Protein AF-A0A9D5BYJ7-F1 (afdb_monomer_lite)

Secondary structure (DSSP, 8-state):
-------HHHHHHHHHHHHHHHHHHHHT--TTHHHHHHHHHHHTTHHHHHHHHHTSTTTTT-HHHHHHHHHHHHHHHHHHHHHHHHHS-HHHHTTS-HHHHHHHHHHHHHHHHHHHHHHHHHHHTTSS---PPP----------------------

Foldseek 3Di:
DDPPLQFLVNLLVLLVVLLVLLLVLLVPQPPPVVLSVLVNVLSVCVVVLSVLLVPAPCNGPDPVNSVLSVLSSVLSVVSNVLSVLSPPPCVVNVVQDPVNNVVSSVVSSVSSVVSSVVSVCCSVVSHPDDDDDPPDPDPPDDDDDDDDDDDDDDDD

Organism: NCBI:txid325984

Structure (mmCIF, N/CA/C/O backbone):
data_AF-A0A9D5BYJ7-F1
#
_entry.id   AF-A0A9D5BYJ7-F1
#
loop_
_atom_site.group_PDB
_atom_site.id
_atom_site.type_symbol
_atom_site.label_atom_id
_atom_site.label_alt_id
_atom_site.label_comp_id
_atom_site.label_asym_id
_atom_site.label_entity_id
_atom_site.label_seq_id
_atom_site.pdbx_PDB_ins_code
_atom_site.Cartn_x
_atom_site.Cartn_y
_atom_site.Cartn_z
_atom_site.occupancy
_atom_site.B_iso_or_equiv
_atom_site.auth_seq_id
_atom_site.auth_comp_id
_atom_site.auth_asym_id
_atom_site.auth_atom_id
_atom_site.pdbx_PDB_model_num
ATOM 1 N N . MET A 1 1 ? -22.125 21.378 -3.274 1.00 33.47 1 MET A N 1
ATOM 2 C CA . MET A 1 1 ? -22.426 19.935 -3.380 1.00 33.47 1 MET A CA 1
ATOM 3 C C . MET A 1 1 ? -21.756 19.286 -2.188 1.00 33.47 1 MET A C 1
ATOM 5 O O . MET A 1 1 ? -20.545 19.408 -2.085 1.00 33.47 1 MET A O 1
ATOM 9 N N . ALA A 1 2 ? -22.527 18.776 -1.227 1.00 38.91 2 ALA A N 1
ATOM 10 C CA . ALA A 1 2 ? -21.964 18.133 -0.044 1.00 38.91 2 ALA A CA 1
ATOM 11 C C . ALA A 1 2 ? -21.229 16.866 -0.495 1.00 38.91 2 ALA A C 1
ATOM 13 O O . ALA A 1 2 ? -21.842 15.998 -1.113 1.00 38.91 2 ALA A O 1
ATOM 14 N N . ASP A 1 3 ? -19.922 16.817 -0.258 1.00 39.50 3 ASP A N 1
ATOM 15 C CA . ASP A 1 3 ? -19.117 15.613 -0.423 1.00 39.50 3 ASP A CA 1
ATOM 16 C C . ASP A 1 3 ? -19.676 14.574 0.555 1.00 39.50 3 ASP A C 1
ATOM 18 O O . ASP A 1 3 ? -19.561 14.727 1.773 1.00 39.50 3 ASP A O 1
ATOM 22 N N . ALA A 1 4 ? -20.422 13.596 0.041 1.00 52.88 4 ALA A N 1
ATOM 23 C CA . ALA A 1 4 ? -20.900 12.495 0.857 1.00 52.88 4 ALA A CA 1
ATOM 24 C C . ALA A 1 4 ? -19.656 11.724 1.300 1.00 52.88 4 ALA A C 1
ATOM 26 O O . ALA A 1 4 ? -19.013 11.072 0.480 1.00 52.88 4 ALA A O 1
ATOM 27 N N . ALA A 1 5 ? -19.282 11.869 2.573 1.00 68.56 5 ALA A N 1
ATOM 28 C CA . ALA A 1 5 ? -18.112 11.211 3.132 1.00 68.56 5 ALA A CA 1
ATOM 29 C C . ALA A 1 5 ? -18.184 9.708 2.816 1.00 68.56 5 ALA A C 1
ATOM 31 O O . ALA A 1 5 ? -19.093 9.019 3.280 1.00 68.56 5 ALA A O 1
ATOM 32 N N . VAL A 1 6 ? -17.255 9.222 1.986 1.00 81.62 6 VAL A N 1
ATOM 33 C CA . VAL A 1 6 ? -17.226 7.823 1.535 1.00 81.62 6 VAL A CA 1
ATOM 34 C C . VAL A 1 6 ? -17.085 6.922 2.754 1.00 81.62 6 VAL A C 1
ATOM 36 O O . VAL A 1 6 ? -16.133 7.067 3.522 1.00 81.62 6 VAL A O 1
ATOM 39 N N . SER A 1 7 ? -18.020 5.996 2.942 1.00 89.56 7 SER A N 1
ATOM 40 C CA . SER A 1 7 ? -18.063 5.130 4.120 1.00 89.56 7 SER A CA 1
ATOM 41 C C . SER A 1 7 ? -16.906 4.122 4.149 1.00 89.56 7 SER A C 1
ATOM 43 O O . SER A 1 7 ? -16.354 3.740 3.114 1.00 89.56 7 SER A O 1
ATOM 45 N N . ALA A 1 8 ? -16.559 3.620 5.340 1.00 91.00 8 ALA A N 1
ATOM 46 C CA . ALA A 1 8 ? -15.530 2.585 5.499 1.00 91.00 8 ALA A CA 1
ATOM 47 C C . ALA A 1 8 ? -15.823 1.313 4.674 1.00 91.00 8 ALA A C 1
ATOM 49 O O . ALA A 1 8 ? -14.905 0.695 4.139 1.00 91.00 8 ALA A O 1
ATOM 50 N N . VAL A 1 9 ? -17.102 0.948 4.516 1.00 92.62 9 VAL A N 1
ATOM 51 C CA . VAL A 1 9 ? -17.537 -0.206 3.708 1.00 92.62 9 VAL A CA 1
ATOM 52 C C . VAL A 1 9 ? -17.235 0.016 2.224 1.00 92.62 9 VAL A C 1
ATOM 54 O O . VAL A 1 9 ? -16.697 -0.871 1.561 1.00 92.62 9 VAL A O 1
ATOM 57 N N . GLU A 1 10 ? -17.534 1.206 1.702 1.00 94.38 10 GLU A N 1
ATOM 58 C CA . GLU A 1 10 ? -17.245 1.562 0.309 1.00 94.38 10 GLU A CA 1
ATOM 59 C C . GLU A 1 10 ? -15.737 1.619 0.046 1.00 94.38 10 GLU A C 1
ATOM 61 O O . GLU A 1 10 ? -15.268 1.113 -0.975 1.00 94.38 10 GLU A O 1
ATOM 66 N N . LEU A 1 11 ? -14.960 2.175 0.985 1.00 95.19 11 LEU A N 1
ATOM 67 C CA . LEU A 1 11 ? -13.498 2.195 0.898 1.00 95.19 11 LEU A CA 1
ATOM 68 C C . LEU A 1 11 ? -12.906 0.783 0.916 1.00 95.19 11 LEU A C 1
ATOM 70 O O . LEU A 1 11 ? -12.034 0.486 0.102 1.00 95.19 11 LEU A O 1
ATOM 74 N N . LEU A 1 12 ? -13.395 -0.102 1.788 1.00 95.62 12 LEU A N 1
ATOM 75 C CA . LEU A 1 12 ? -12.965 -1.499 1.832 1.00 95.62 12 LEU A CA 1
ATOM 76 C C . LEU A 1 12 ? -13.265 -2.216 0.512 1.00 95.62 12 LEU A C 1
ATOM 78 O O . LEU A 1 12 ? -12.372 -2.846 -0.052 1.00 95.62 12 LEU A O 1
ATOM 82 N N . SER A 1 13 ? -14.490 -2.082 -0.006 1.00 96.44 13 SER A N 1
ATOM 83 C CA . SER A 1 13 ? -14.876 -2.687 -1.285 1.00 96.44 13 SER A CA 1
ATOM 84 C C . SER A 1 13 ? -13.981 -2.192 -2.423 1.00 96.44 13 SER A C 1
ATOM 86 O O . SER A 1 13 ? -13.463 -2.982 -3.215 1.00 96.44 13 SER A O 1
ATOM 88 N N . LYS A 1 14 ? -13.710 -0.883 -2.461 1.00 97.12 14 LYS A N 1
ATOM 89 C CA . LYS A 1 14 ? -12.808 -0.283 -3.444 1.00 97.12 14 LYS A CA 1
ATOM 90 C C . LYS A 1 14 ? -11.377 -0.803 -3.304 1.00 97.12 14 LYS A C 1
ATOM 92 O O . LYS A 1 14 ? -10.764 -1.146 -4.312 1.00 97.12 14 LYS A O 1
ATOM 97 N N . ALA A 1 15 ? -10.843 -0.895 -2.088 1.00 96.81 15 ALA A N 1
ATOM 98 C CA . ALA A 1 15 ? -9.515 -1.452 -1.848 1.00 96.81 15 ALA A CA 1
ATOM 99 C C . ALA A 1 15 ? -9.426 -2.906 -2.339 1.00 96.81 15 ALA A C 1
ATOM 101 O O . ALA A 1 15 ? -8.515 -3.236 -3.095 1.00 96.81 15 ALA A O 1
ATOM 102 N N . GLN A 1 16 ? -10.412 -3.745 -2.006 1.00 96.94 16 GLN A N 1
ATOM 103 C CA . GLN A 1 16 ? -10.480 -5.144 -2.445 1.00 96.94 16 GLN A CA 1
ATOM 104 C C . GLN A 1 16 ? -10.512 -5.284 -3.974 1.00 96.94 16 GLN A C 1
ATOM 106 O O . GLN A 1 16 ? -9.845 -6.163 -4.516 1.00 96.94 16 GLN A O 1
ATOM 111 N N . GLN A 1 17 ? -11.224 -4.402 -4.682 1.00 97.56 17 GLN A N 1
ATOM 112 C CA . GLN A 1 17 ? -11.239 -4.378 -6.151 1.00 97.56 17 GLN A CA 1
ATOM 113 C C . GLN A 1 17 ? -9.905 -3.915 -6.754 1.00 97.56 17 GLN A C 1
ATOM 115 O O . GLN A 1 17 ? -9.516 -4.372 -7.828 1.00 97.56 17 GLN A O 1
ATOM 120 N N . LEU A 1 18 ? -9.190 -3.012 -6.077 1.00 97.94 18 LEU A N 1
ATOM 121 C CA . LEU A 1 18 ? -7.909 -2.492 -6.553 1.00 97.94 18 LEU A CA 1
ATOM 122 C C . LEU A 1 18 ? -6.757 -3.479 -6.372 1.00 97.94 18 LEU A C 1
ATOM 124 O O . LEU A 1 18 ? -5.848 -3.459 -7.195 1.00 97.94 18 LEU A O 1
ATOM 128 N N . VAL A 1 19 ? -6.772 -4.335 -5.344 1.00 97.50 19 VAL A N 1
ATOM 129 C CA . VAL A 1 19 ? -5.685 -5.299 -5.090 1.00 97.50 19 VAL A CA 1
ATOM 130 C C . VAL A 1 19 ? -5.346 -6.175 -6.307 1.00 97.50 19 VAL A C 1
ATOM 132 O O . VAL A 1 19 ? -4.184 -6.154 -6.715 1.00 97.50 19 VAL A O 1
ATOM 135 N N . PRO A 1 20 ? -6.285 -6.917 -6.933 1.00 96.69 20 PRO A N 1
ATOM 136 C CA . PRO A 1 20 ? -5.947 -7.770 -8.074 1.00 96.69 20 PRO A CA 1
ATOM 137 C C . PRO A 1 20 ? -5.427 -6.960 -9.267 1.00 96.69 20 PRO A C 1
ATOM 139 O O . PRO A 1 20 ? -4.504 -7.395 -9.953 1.00 96.69 20 PRO A O 1
ATOM 142 N N . VAL A 1 21 ? -5.957 -5.750 -9.479 1.00 97.06 21 VAL A N 1
ATOM 143 C CA . VAL A 1 21 ? -5.481 -4.846 -10.534 1.00 97.06 21 VAL A CA 1
ATOM 144 C C . VAL A 1 21 ? -4.070 -4.349 -10.223 1.00 97.06 21 VAL A C 1
ATOM 146 O O . VAL A 1 21 ? -3.220 -4.329 -11.105 1.00 97.06 21 VAL A O 1
ATOM 149 N N . ALA A 1 22 ? -3.785 -3.956 -8.983 1.00 95.50 22 ALA A N 1
ATOM 150 C CA . ALA A 1 22 ? -2.456 -3.520 -8.571 1.00 95.50 22 ALA A CA 1
ATOM 151 C C . ALA A 1 22 ? -1.431 -4.648 -8.741 1.00 95.50 22 ALA A C 1
ATOM 153 O O . ALA A 1 22 ? -0.383 -4.403 -9.332 1.00 95.50 22 ALA A O 1
ATOM 154 N N . LEU A 1 23 ? -1.767 -5.876 -8.330 1.00 95.75 23 LEU A N 1
ATOM 155 C CA . LEU A 1 23 ? -0.922 -7.057 -8.527 1.00 95.75 23 LEU A CA 1
ATOM 156 C C . LEU A 1 23 ? -0.624 -7.296 -10.005 1.00 95.75 23 LEU A C 1
ATOM 158 O O . LEU A 1 23 ? 0.538 -7.352 -10.396 1.00 95.75 23 LEU A O 1
ATOM 162 N N . GLU A 1 24 ? -1.650 -7.382 -10.854 1.00 94.88 24 GLU A N 1
ATOM 163 C CA . GLU A 1 24 ? -1.461 -7.575 -12.297 1.00 94.88 24 GLU A CA 1
ATOM 164 C C . GLU A 1 24 ? -0.478 -6.538 -12.868 1.00 94.88 24 GLU A C 1
ATOM 166 O O . GLU A 1 24 ? 0.429 -6.865 -13.634 1.00 94.88 24 GLU A O 1
ATOM 171 N N . ARG A 1 25 ? -0.624 -5.272 -12.463 1.00 92.00 25 ARG A N 1
ATOM 172 C CA . ARG A 1 25 ? 0.204 -4.166 -12.953 1.00 92.00 25 ARG A CA 1
ATOM 173 C C . ARG A 1 25 ? 1.641 -4.229 -12.443 1.00 92.00 25 ARG A C 1
ATOM 175 O O . ARG A 1 25 ? 2.542 -3.878 -13.206 1.00 92.00 25 ARG A O 1
ATOM 182 N N . THR A 1 26 ? 1.872 -4.674 -11.212 1.00 91.06 26 THR A N 1
ATOM 183 C CA . THR A 1 26 ? 3.228 -4.815 -10.666 1.00 91.06 26 THR A CA 1
ATOM 184 C C . THR A 1 26 ? 3.968 -5.986 -11.318 1.00 91.06 26 THR A C 1
ATOM 186 O O . THR A 1 26 ? 5.146 -5.841 -11.635 1.00 91.06 26 THR A O 1
ATOM 189 N N . TRP A 1 27 ? 3.276 -7.089 -11.631 1.00 87.25 27 TRP A N 1
ATOM 190 C CA . TRP A 1 27 ? 3.852 -8.270 -12.295 1.00 87.25 27 TRP A CA 1
ATOM 191 C C . TRP A 1 27 ? 4.340 -8.007 -13.725 1.00 87.25 27 TRP A C 1
ATOM 193 O O . TRP A 1 27 ? 5.389 -8.504 -14.126 1.00 87.25 27 TRP A O 1
ATOM 203 N N . VAL A 1 28 ? 3.600 -7.217 -14.507 1.00 82.69 28 VAL A N 1
ATOM 204 C CA . VAL A 1 28 ? 3.914 -6.974 -15.932 1.00 82.69 28 VAL A CA 1
ATOM 205 C C . VAL A 1 28 ? 4.916 -5.836 -16.167 1.00 82.69 28 VAL A C 1
ATOM 207 O O . VAL A 1 28 ? 5.160 -5.450 -17.313 1.00 82.69 28 VAL A O 1
ATOM 210 N N . THR A 1 29 ? 5.474 -5.244 -15.107 1.00 83.31 29 THR A N 1
ATOM 211 C CA . THR A 1 29 ? 6.388 -4.101 -15.226 1.00 83.31 29 THR A CA 1
ATOM 212 C C . THR A 1 29 ? 7.842 -4.572 -15.313 1.00 83.31 29 THR A C 1
ATOM 214 O O . THR A 1 29 ? 8.420 -5.039 -14.339 1.00 83.31 29 THR A O 1
ATOM 217 N N . ALA A 1 30 ? 8.449 -4.438 -16.498 1.00 75.38 30 ALA A N 1
ATOM 218 C CA . ALA A 1 30 ? 9.798 -4.949 -16.774 1.00 75.38 30 ALA A CA 1
ATOM 219 C C . ALA A 1 30 ? 10.947 -4.027 -16.301 1.00 75.38 30 ALA A C 1
ATOM 221 O O . ALA A 1 30 ? 12.051 -4.497 -16.027 1.00 75.38 30 ALA A O 1
ATOM 222 N N . GLY A 1 31 ? 10.725 -2.711 -16.209 1.00 79.19 31 GLY A N 1
ATOM 223 C CA . GLY A 1 31 ? 11.728 -1.762 -15.705 1.00 79.19 31 GLY A CA 1
ATOM 224 C C . GLY A 1 31 ? 11.777 -1.754 -14.177 1.00 79.19 31 GLY A C 1
ATOM 225 O O . GLY A 1 31 ? 10.732 -1.852 -13.557 1.00 79.19 31 GLY A O 1
ATOM 226 N N . PHE A 1 32 ? 12.956 -1.581 -13.565 1.00 85.44 32 PHE A N 1
ATOM 227 C CA . PHE A 1 32 ? 13.137 -1.532 -12.095 1.00 85.44 32 PHE A CA 1
ATOM 228 C C . PHE A 1 32 ? 12.690 -2.809 -11.350 1.00 85.44 32 PHE A C 1
ATOM 230 O O . PHE A 1 32 ? 12.121 -2.739 -10.261 1.00 85.44 32 PHE A O 1
ATOM 237 N N . ALA A 1 33 ? 12.966 -3.985 -11.926 1.00 86.88 33 ALA A N 1
ATOM 238 C CA . ALA A 1 33 ? 12.474 -5.283 -11.451 1.00 86.88 33 ALA A CA 1
ATOM 239 C C . ALA A 1 33 ? 12.690 -5.560 -9.947 1.00 86.88 33 ALA A C 1
ATOM 241 O O . ALA A 1 33 ? 11.826 -6.156 -9.310 1.00 86.88 33 ALA A O 1
ATOM 242 N N . GLY A 1 34 ? 13.808 -5.111 -9.361 1.00 89.50 34 GLY A N 1
ATOM 243 C CA . GLY A 1 34 ? 14.076 -5.269 -7.925 1.00 89.50 34 GLY A CA 1
ATOM 244 C C . GLY A 1 34 ? 13.031 -4.576 -7.043 1.00 89.50 34 GLY A C 1
ATOM 245 O O . GLY A 1 34 ? 12.419 -5.222 -6.193 1.00 89.50 34 GLY A O 1
ATOM 246 N N . SER A 1 35 ? 12.771 -3.289 -7.291 1.00 91.75 35 SER A N 1
ATOM 247 C CA . SER A 1 35 ? 11.765 -2.514 -6.555 1.00 91.75 35 SER A CA 1
ATOM 248 C C . SER A 1 35 ? 10.357 -3.067 -6.788 1.00 91.75 35 SER A C 1
ATOM 250 O O . SER A 1 35 ? 9.598 -3.225 -5.837 1.00 91.75 35 SER A O 1
ATOM 252 N N . TRP A 1 36 ? 10.015 -3.448 -8.026 1.00 93.75 36 TRP A N 1
ATOM 253 C CA . TRP A 1 36 ? 8.694 -4.016 -8.328 1.00 93.75 36 TRP A CA 1
ATOM 254 C C . TRP A 1 36 ? 8.454 -5.385 -7.704 1.00 93.75 36 TRP A C 1
ATOM 256 O O . TRP A 1 36 ? 7.328 -5.664 -7.298 1.00 93.75 36 TRP A O 1
ATOM 266 N N . LYS A 1 37 ? 9.489 -6.218 -7.559 1.00 93.75 37 LYS A N 1
ATOM 267 C CA . LYS A 1 37 ? 9.382 -7.483 -6.825 1.00 93.75 37 LYS A CA 1
ATOM 268 C C . LYS A 1 37 ? 9.005 -7.237 -5.363 1.00 93.75 37 LYS A C 1
ATOM 270 O O . LYS A 1 37 ? 8.074 -7.862 -4.869 1.00 93.75 37 LYS A O 1
ATOM 275 N N . LEU A 1 38 ? 9.671 -6.287 -4.701 1.00 95.38 38 LEU A N 1
ATOM 276 C CA . LEU A 1 38 ? 9.358 -5.913 -3.317 1.00 95.38 3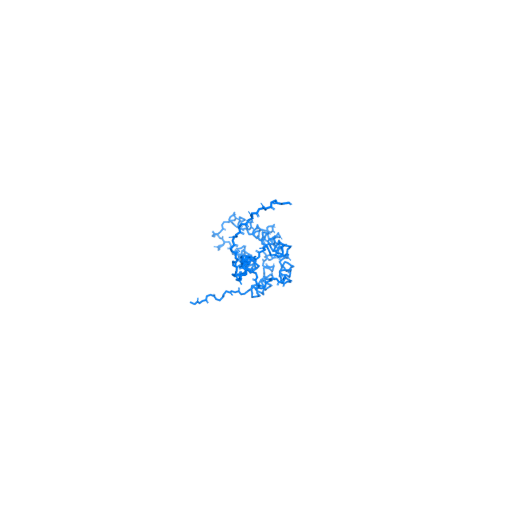8 LEU A CA 1
ATOM 277 C C . LEU A 1 38 ? 7.954 -5.317 -3.189 1.00 95.38 38 LEU A C 1
ATOM 279 O O . LEU A 1 38 ? 7.197 -5.719 -2.309 1.00 95.38 38 LEU A O 1
ATOM 283 N N . ILE A 1 39 ? 7.591 -4.402 -4.091 1.00 95.62 39 ILE A N 1
ATOM 284 C CA . ILE A 1 39 ? 6.247 -3.818 -4.144 1.00 95.62 39 ILE A CA 1
ATOM 285 C C . ILE A 1 39 ? 5.196 -4.919 -4.300 1.00 95.62 39 ILE A C 1
ATOM 287 O O . ILE A 1 39 ? 4.231 -4.935 -3.546 1.00 95.62 39 ILE A O 1
ATOM 291 N N . THR A 1 40 ? 5.394 -5.858 -5.227 1.00 96.00 40 THR A N 1
ATOM 292 C CA . THR A 1 40 ? 4.459 -6.966 -5.472 1.00 96.00 40 THR A CA 1
ATOM 293 C C . THR A 1 40 ? 4.248 -7.782 -4.203 1.00 96.00 40 THR A C 1
ATOM 295 O O . THR A 1 40 ? 3.112 -7.905 -3.754 1.00 96.00 40 THR A O 1
ATOM 298 N N . SER A 1 41 ? 5.330 -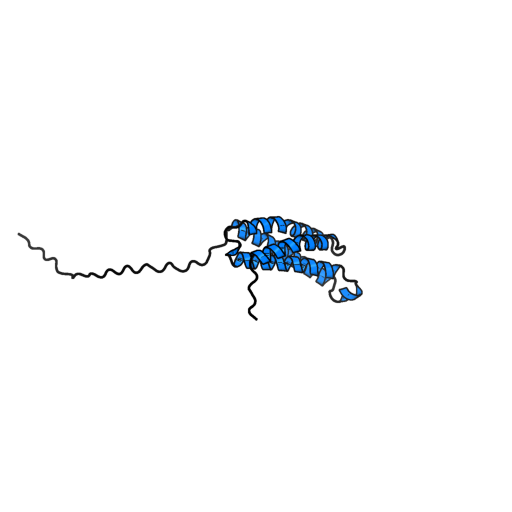8.224 -3.553 1.00 96.31 41 SER A N 1
ATOM 299 C CA . SER A 1 41 ? 5.241 -8.984 -2.301 1.00 96.31 41 SER A CA 1
ATOM 300 C C . SER A 1 41 ? 4.528 -8.223 -1.181 1.00 96.31 41 SER A C 1
ATOM 302 O O . SER A 1 41 ? 3.896 -8.836 -0.331 1.00 96.31 41 SER A O 1
ATOM 304 N N . LYS A 1 42 ? 4.596 -6.887 -1.158 1.00 95.50 42 LYS A N 1
ATOM 305 C CA . LYS A 1 42 ? 3.859 -6.063 -0.187 1.00 95.50 42 LYS A CA 1
ATOM 306 C C . LYS A 1 42 ? 2.386 -5.891 -0.577 1.00 95.50 42 LYS A C 1
ATOM 308 O O . LYS A 1 42 ? 1.515 -5.951 0.288 1.00 95.50 42 LYS A O 1
ATOM 313 N N . VAL A 1 43 ? 2.072 -5.727 -1.864 1.00 95.88 43 VAL A N 1
ATOM 314 C CA . VAL A 1 43 ? 0.680 -5.694 -2.345 1.00 95.88 43 VAL A CA 1
ATOM 315 C C . VAL A 1 43 ? -0.024 -7.026 -2.045 1.00 95.88 43 VAL A C 1
ATOM 317 O O . VAL A 1 43 ? -1.175 -7.011 -1.620 1.00 95.88 43 VAL A O 1
ATOM 320 N N . GLU A 1 44 ? 0.677 -8.159 -2.138 1.00 96.50 44 GLU A N 1
ATOM 321 C CA . GLU A 1 44 ? 0.159 -9.495 -1.786 1.00 96.50 44 GLU A CA 1
ATOM 322 C C . GLU A 1 44 ? -0.257 -9.639 -0.313 1.00 96.50 44 GLU A C 1
ATOM 324 O O . GLU A 1 44 ? -1.073 -10.500 0.005 1.00 96.50 44 GLU A O 1
ATOM 329 N N . LEU A 1 45 ? 0.240 -8.779 0.584 1.00 95.69 45 LEU A N 1
ATOM 330 C CA . LEU A 1 45 ? -0.161 -8.754 1.998 1.00 95.69 45 LEU A CA 1
ATOM 331 C C . LEU A 1 45 ? -1.434 -7.931 2.252 1.00 95.69 45 LEU A C 1
ATOM 333 O O . LEU A 1 45 ? -1.995 -7.980 3.345 1.00 95.69 45 LEU A O 1
ATOM 337 N N . ASN A 1 46 ? -1.910 -7.159 1.270 1.00 93.50 46 ASN A N 1
ATOM 338 C CA . ASN A 1 46 ? -3.097 -6.321 1.454 1.00 93.50 46 ASN A CA 1
ATOM 339 C C . ASN A 1 46 ? -4.388 -7.134 1.677 1.00 93.50 46 ASN A C 1
ATOM 341 O O . ASN A 1 46 ? -5.163 -6.729 2.537 1.00 93.50 46 ASN A O 1
ATOM 345 N N . PRO A 1 47 ? -4.658 -8.267 0.996 1.00 94.25 47 PRO A N 1
ATOM 346 C CA . PRO A 1 47 ? -5.851 -9.074 1.257 1.00 94.25 47 PRO A CA 1
ATOM 347 C C . PRO A 1 47 ? -6.027 -9.497 2.718 1.00 94.25 47 PRO A C 1
ATOM 349 O O . PRO A 1 47 ? -7.111 -9.315 3.267 1.00 94.25 47 PRO A O 1
ATOM 352 N N . SER A 1 48 ? -4.978 -10.025 3.360 1.00 92.44 48 SER A N 1
ATOM 353 C CA . SER A 1 48 ? -5.045 -10.452 4.765 1.00 92.44 48 SER A CA 1
ATOM 354 C C . SER A 1 48 ? -5.258 -9.261 5.692 1.00 92.44 48 SER A C 1
ATOM 356 O O . SER A 1 48 ? -6.139 -9.275 6.541 1.00 92.44 48 SER A O 1
ATOM 358 N N . CYS A 1 49 ? -4.525 -8.180 5.449 1.00 91.19 49 CYS A N 1
ATOM 359 C CA . CYS A 1 49 ? -4.672 -6.920 6.161 1.00 91.19 49 CYS A CA 1
ATOM 360 C C . CYS A 1 49 ? -6.104 -6.348 6.077 1.00 91.19 49 CYS A C 1
ATOM 362 O O . CYS A 1 49 ? -6.670 -5.910 7.078 1.00 91.19 49 CYS A O 1
ATOM 364 N N . LEU A 1 50 ? -6.708 -6.349 4.886 1.00 93.50 50 LEU A N 1
ATOM 365 C CA . LEU A 1 50 ? -8.080 -5.879 4.677 1.00 93.50 50 LEU A CA 1
ATOM 366 C C . LEU A 1 50 ? -9.105 -6.800 5.349 1.00 93.50 50 LEU A C 1
ATOM 368 O O . LEU A 1 50 ? -10.097 -6.311 5.889 1.00 93.50 50 LEU A O 1
ATOM 372 N N . TYR A 1 51 ? -8.861 -8.114 5.338 1.00 93.56 51 TYR A N 1
ATOM 373 C CA . TYR A 1 51 ? -9.680 -9.084 6.058 1.00 93.56 51 TYR A CA 1
ATOM 374 C C . TYR A 1 51 ? -9.674 -8.797 7.564 1.00 93.56 51 TYR A C 1
ATOM 376 O O . TYR A 1 51 ? -10.742 -8.628 8.156 1.00 93.56 51 TYR A O 1
ATOM 384 N N . ASP A 1 52 ? -8.491 -8.626 8.154 1.00 91.31 52 ASP A N 1
ATOM 385 C CA . ASP A 1 52 ? -8.327 -8.340 9.581 1.00 91.31 52 ASP A CA 1
ATOM 386 C C . ASP A 1 52 ? -9.020 -7.030 9.994 1.00 91.31 52 ASP A C 1
ATOM 388 O O . ASP A 1 52 ? -9.714 -6.981 11.011 1.00 91.31 52 ASP A O 1
ATOM 392 N N . ILE A 1 53 ? -8.903 -5.975 9.175 1.00 89.25 53 ILE A N 1
ATOM 393 C CA . ILE A 1 53 ? -9.602 -4.699 9.397 1.00 89.25 53 ILE A CA 1
ATOM 394 C C . ILE A 1 53 ? -11.122 -4.884 9.354 1.00 89.25 53 ILE A C 1
ATOM 396 O O . ILE A 1 53 ? -11.829 -4.358 10.213 1.00 89.25 53 ILE A O 1
ATOM 400 N N . SER A 1 54 ? -11.635 -5.624 8.368 1.00 90.88 54 SER A N 1
ATOM 401 C CA . SER A 1 54 ? -13.078 -5.833 8.198 1.00 90.88 54 SER A CA 1
ATOM 402 C C . SER A 1 54 ? -13.712 -6.633 9.340 1.00 90.88 54 SER A C 1
ATOM 404 O O . SER A 1 54 ? -14.875 -6.413 9.673 1.00 90.88 54 SER A O 1
ATOM 406 N N . GLY A 1 55 ? -12.937 -7.520 9.973 1.00 87.56 55 GLY A N 1
ATOM 407 C CA . GLY A 1 55 ? -13.355 -8.287 11.146 1.00 87.56 55 GLY A CA 1
ATOM 408 C C . GLY A 1 55 ? -13.325 -7.496 12.458 1.00 87.56 55 GLY A C 1
ATOM 409 O O . GLY A 1 55 ? -13.753 -8.014 13.489 1.00 87.56 55 GLY A O 1
ATOM 410 N N . HIS A 1 56 ? -12.827 -6.255 12.454 1.00 86.31 56 HIS A N 1
ATOM 411 C CA . HIS A 1 56 ? -12.681 -5.465 13.671 1.00 86.31 56 HIS A CA 1
ATOM 412 C C . HIS A 1 56 ? -14.041 -4.920 14.171 1.00 86.31 56 HIS A C 1
ATOM 414 O O . HIS A 1 56 ? -14.778 -4.309 13.395 1.00 86.31 56 HIS A O 1
ATOM 420 N N . PRO A 1 57 ? -14.373 -5.013 15.478 1.00 83.38 57 PRO A N 1
ATOM 421 C CA . PRO A 1 57 ? -15.675 -4.580 16.014 1.00 83.38 57 PRO A CA 1
ATOM 422 C C . PRO A 1 57 ? -16.035 -3.106 15.763 1.00 83.38 57 PRO A C 1
ATOM 424 O O . PRO A 1 57 ? -17.210 -2.738 15.734 1.00 83.38 57 PRO A O 1
ATOM 427 N N . LEU A 1 58 ? -15.022 -2.251 15.596 1.00 83.19 58 LEU A N 1
ATOM 428 C CA . LEU A 1 58 ? -15.174 -0.811 15.348 1.00 83.19 58 LEU A CA 1
ATOM 429 C C . LEU A 1 58 ? -14.973 -0.408 13.878 1.00 83.19 58 LEU A C 1
ATOM 431 O O . LEU A 1 58 ? -14.923 0.786 13.590 1.00 83.19 58 LEU A O 1
ATOM 435 N N . PHE A 1 59 ? -14.876 -1.375 12.960 1.00 84.00 59 PHE A N 1
ATOM 436 C CA . PHE A 1 59 ? -14.555 -1.175 11.541 1.00 84.00 59 PHE A CA 1
ATOM 437 C C . PHE A 1 59 ? -15.281 0.012 10.891 1.00 84.00 59 PHE A C 1
ATOM 439 O O . PHE A 1 59 ? -14.648 0.875 10.291 1.00 84.00 59 PHE A O 1
ATOM 446 N N . SER A 1 60 ? -16.605 0.087 11.040 1.00 83.94 60 SER A N 1
ATOM 447 C CA . SER A 1 60 ? -17.420 1.114 10.381 1.00 83.94 60 SER A CA 1
ATOM 448 C C . SER A 1 60 ? -17.678 2.359 11.230 1.00 83.94 60 SER A C 1
ATOM 450 O O . SER A 1 60 ? -18.358 3.271 10.770 1.00 83.94 60 SER A O 1
ATOM 452 N N . LYS A 1 61 ? -17.220 2.373 12.486 1.00 83.94 61 LYS A N 1
ATOM 453 C CA . LYS A 1 61 ? -17.508 3.442 13.458 1.00 83.94 61 LYS A CA 1
ATOM 454 C C . LYS A 1 61 ? -16.287 4.292 13.777 1.00 83.94 61 LYS A C 1
ATOM 456 O O . LYS A 1 61 ? -16.436 5.391 14.296 1.00 83.94 61 LYS A O 1
ATOM 461 N N . ASN A 1 62 ? -15.092 3.781 13.502 1.00 85.44 62 ASN A N 1
ATOM 462 C CA . ASN A 1 62 ? -13.861 4.457 13.848 1.00 85.44 62 ASN A CA 1
ATOM 463 C C . ASN A 1 62 ? -13.291 5.265 12.674 1.00 85.44 62 ASN A C 1
ATOM 465 O O . ASN A 1 62 ? -12.970 4.709 11.624 1.00 85.44 62 ASN A O 1
ATOM 469 N N . ALA A 1 63 ? -13.101 6.566 12.896 1.00 87.88 63 ALA A N 1
ATOM 470 C CA . ALA A 1 63 ? -12.553 7.479 11.897 1.00 87.88 63 ALA A CA 1
ATOM 471 C C . ALA A 1 63 ? -11.119 7.114 11.468 1.00 87.88 63 ALA A C 1
ATOM 473 O O . ALA A 1 63 ? -10.823 7.166 10.281 1.00 87.88 63 ALA A O 1
ATOM 474 N N . LEU A 1 64 ? -10.253 6.662 12.387 1.00 88.38 64 LEU A N 1
ATOM 475 C CA . LEU A 1 64 ? -8.875 6.274 12.045 1.00 88.38 64 LEU A CA 1
ATOM 476 C C . LEU A 1 64 ? -8.834 5.036 11.137 1.00 88.38 64 LEU A C 1
ATOM 478 O O . LEU A 1 64 ? -8.037 4.987 10.207 1.00 88.38 64 LEU A O 1
ATOM 482 N N . LEU A 1 65 ? -9.713 4.048 11.351 1.00 89.00 65 LEU A N 1
ATOM 483 C CA . LEU A 1 65 ? -9.838 2.897 10.444 1.00 89.00 65 LEU A CA 1
ATOM 484 C C . LEU A 1 65 ? -10.315 3.327 9.051 1.00 89.00 65 LEU A C 1
ATOM 486 O O . LEU A 1 65 ? -9.823 2.818 8.043 1.00 89.00 65 LEU A O 1
ATOM 490 N N . GLN A 1 66 ? -11.239 4.286 8.983 1.00 91.12 66 GLN A N 1
ATOM 491 C CA . GLN A 1 66 ? -11.704 4.848 7.716 1.00 91.12 66 GLN A CA 1
ATOM 492 C C . GLN A 1 66 ? -10.585 5.613 6.988 1.00 91.12 66 GLN A C 1
ATOM 494 O O . GLN A 1 66 ? -10.361 5.379 5.799 1.00 91.12 66 GLN A O 1
ATOM 499 N N . GLU A 1 67 ? -9.839 6.467 7.693 1.00 92.56 67 GLU A N 1
ATOM 500 C CA . GLU A 1 67 ? -8.667 7.177 7.161 1.00 92.56 67 GLU A CA 1
ATOM 501 C C . GLU A 1 67 ? -7.595 6.196 6.671 1.00 92.56 67 GLU A C 1
ATOM 503 O O . GLU A 1 67 ? -7.043 6.362 5.577 1.00 92.56 67 GLU A O 1
ATOM 508 N N . GLN A 1 68 ? -7.361 5.116 7.421 1.00 93.81 68 GLN A N 1
ATOM 509 C CA . GLN A 1 68 ? -6.424 4.073 7.025 1.00 93.81 68 GLN A CA 1
ATOM 510 C C . GLN A 1 68 ? -6.860 3.385 5.726 1.00 93.81 68 GLN A C 1
ATOM 512 O O . GLN A 1 68 ? -6.051 3.222 4.811 1.00 93.81 68 GLN A O 1
ATOM 517 N N . LEU A 1 69 ? -8.140 3.026 5.588 1.00 94.38 69 LEU A N 1
ATOM 518 C CA . LEU A 1 69 ? -8.672 2.434 4.354 1.00 94.38 69 LEU A CA 1
ATOM 519 C C . LEU A 1 69 ? -8.576 3.393 3.166 1.00 94.38 69 LEU A C 1
ATOM 521 O O . LEU A 1 69 ? -8.290 2.967 2.042 1.00 94.38 69 LEU A O 1
ATOM 525 N N . GLN A 1 70 ? -8.780 4.689 3.399 1.00 95.50 70 GLN A N 1
ATOM 526 C CA . GLN A 1 70 ? -8.591 5.710 2.377 1.00 95.50 70 GLN A CA 1
ATOM 527 C C . GLN A 1 70 ? -7.121 5.788 1.942 1.00 95.50 70 GLN A C 1
ATOM 529 O O . GLN A 1 70 ? -6.844 5.831 0.738 1.00 95.50 70 GLN A O 1
ATOM 534 N N . SER A 1 71 ? -6.180 5.735 2.891 1.00 95.94 71 SER A N 1
ATOM 535 C CA . SER A 1 71 ? -4.742 5.678 2.605 1.00 95.94 71 SER A CA 1
ATOM 536 C C . SER A 1 71 ? -4.371 4.429 1.802 1.00 95.94 71 SER A C 1
ATOM 538 O O . SER A 1 71 ? -3.688 4.535 0.782 1.00 95.94 71 SER A O 1
ATOM 540 N N . VAL A 1 72 ? -4.863 3.250 2.193 1.00 96.25 72 VAL A N 1
ATOM 541 C CA . VAL A 1 72 ? -4.631 1.986 1.472 1.00 96.25 72 VAL A CA 1
ATOM 542 C C . VAL A 1 72 ? -5.171 2.066 0.044 1.00 96.25 72 VAL A C 1
ATOM 544 O O . VAL A 1 72 ? -4.441 1.807 -0.912 1.00 96.25 72 VAL A O 1
ATOM 547 N N . THR A 1 73 ? -6.418 2.511 -0.120 1.00 97.19 73 THR A N 1
ATOM 548 C CA . THR A 1 73 ? -7.061 2.693 -1.431 1.00 97.19 73 THR A CA 1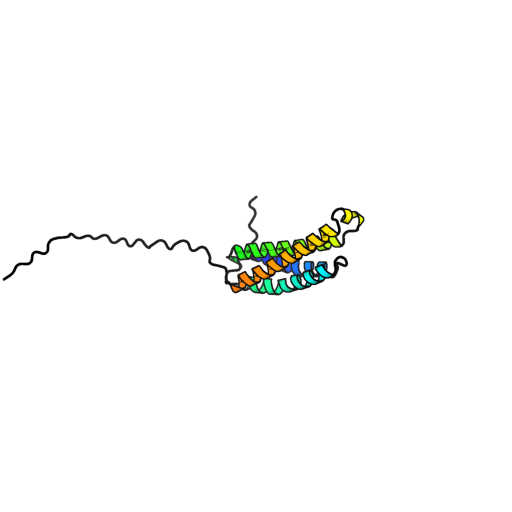
ATOM 549 C C . THR A 1 73 ? -6.254 3.626 -2.334 1.00 97.19 73 THR A C 1
ATOM 551 O O . THR A 1 73 ? -6.064 3.352 -3.526 1.00 97.19 73 THR A O 1
ATOM 554 N N . LYS A 1 74 ? -5.762 4.736 -1.771 1.00 97.06 74 LYS A N 1
ATOM 555 C CA . LYS A 1 74 ? -4.920 5.692 -2.488 1.00 97.06 74 LYS A CA 1
ATOM 556 C C . LYS A 1 74 ? -3.597 5.057 -2.898 1.00 97.06 74 LYS A C 1
ATOM 558 O O . LYS A 1 74 ? -3.255 5.116 -4.071 1.00 97.06 74 LYS A O 1
ATOM 563 N N . THR A 1 75 ? -2.901 4.385 -1.986 1.00 97.00 75 THR A N 1
ATOM 564 C CA . THR A 1 75 ? -1.619 3.729 -2.279 1.00 97.00 75 THR A CA 1
ATOM 565 C C . THR A 1 75 ? -1.757 2.621 -3.330 1.00 97.00 75 THR A C 1
ATOM 567 O O . THR A 1 75 ? -0.914 2.523 -4.216 1.00 97.00 75 THR A O 1
ATOM 570 N N . LEU A 1 76 ? -2.839 1.835 -3.327 1.00 97.56 76 LEU A N 1
ATOM 571 C CA . LEU A 1 76 ? -3.099 0.848 -4.388 1.00 97.56 76 LEU A CA 1
ATOM 572 C C . LEU A 1 76 ? -3.329 1.521 -5.755 1.00 97.56 76 LEU A C 1
ATOM 574 O O . LEU A 1 76 ? -2.821 1.061 -6.778 1.00 97.56 76 LEU A O 1
ATOM 578 N N . SER A 1 77 ? -4.049 2.646 -5.775 1.00 97.44 77 SER A N 1
ATOM 579 C CA . SER A 1 77 ? -4.255 3.449 -6.991 1.00 97.44 77 SER A CA 1
ATOM 580 C C . SER A 1 77 ? -2.949 4.084 -7.495 1.00 97.44 77 SER A C 1
ATOM 582 O O . SER A 1 77 ? -2.693 4.115 -8.705 1.00 97.44 77 SER A O 1
ATOM 584 N N . ASP A 1 78 ? -2.103 4.551 -6.573 1.00 96.12 78 ASP A N 1
ATOM 585 C CA . ASP A 1 78 ? -0.768 5.081 -6.855 1.00 96.12 78 ASP A CA 1
ATOM 586 C C . ASP A 1 78 ? 0.118 3.982 -7.472 1.00 96.12 78 ASP A C 1
ATOM 588 O O . ASP A 1 78 ? 0.777 4.238 -8.478 1.00 96.12 78 ASP A O 1
ATOM 592 N N . ALA A 1 79 ? 0.061 2.742 -6.964 1.00 95.38 79 ALA A N 1
ATOM 593 C CA . ALA A 1 79 ? 0.793 1.591 -7.509 1.00 95.38 79 ALA A CA 1
ATOM 594 C C . ALA A 1 79 ? 0.461 1.351 -8.990 1.00 95.38 79 ALA A C 1
ATOM 596 O O . ALA A 1 79 ? 1.346 1.233 -9.840 1.00 95.38 79 ALA A O 1
ATOM 597 N N . ILE A 1 80 ? -0.839 1.338 -9.310 1.00 95.69 80 ILE A N 1
ATOM 598 C CA . ILE A 1 80 ? -1.347 1.164 -10.676 1.00 95.69 80 ILE A CA 1
ATOM 599 C C . ILE A 1 80 ? -0.853 2.300 -11.581 1.00 95.69 80 ILE A C 1
ATOM 601 O O . ILE A 1 80 ? -0.489 2.065 -12.736 1.00 95.69 80 ILE A O 1
ATOM 605 N N . SER A 1 81 ? -0.845 3.531 -11.071 1.00 94.19 81 SER A N 1
ATOM 606 C CA . SER A 1 81 ? -0.417 4.719 -11.817 1.00 94.19 81 SER A CA 1
ATOM 607 C C . SER A 1 81 ? 1.092 4.720 -12.064 1.00 94.19 81 SER A C 1
ATOM 609 O O . SER A 1 81 ? 1.534 4.955 -13.188 1.00 94.19 81 SER A O 1
ATOM 611 N N . LEU A 1 82 ? 1.886 4.360 -11.056 1.00 92.31 82 LEU A N 1
ATOM 612 C CA . LEU A 1 82 ? 3.337 4.255 -11.157 1.00 92.31 82 LEU A CA 1
ATOM 613 C C . LEU A 1 82 ? 3.750 3.146 -12.139 1.00 92.31 82 LEU A C 1
ATOM 615 O O . LEU A 1 82 ? 4.614 3.359 -12.986 1.00 92.31 82 LEU A O 1
ATOM 619 N N . ALA A 1 83 ? 3.048 2.008 -12.134 1.00 92.06 83 ALA A N 1
ATOM 620 C CA . ALA A 1 83 ? 3.261 0.927 -13.099 1.00 92.06 83 ALA A CA 1
ATOM 621 C C . ALA A 1 83 ? 2.903 1.334 -14.542 1.00 92.06 83 ALA A C 1
ATOM 623 O O . ALA A 1 83 ? 3.483 0.834 -15.508 1.00 92.06 83 ALA A O 1
ATOM 624 N N . LYS A 1 84 ? 1.938 2.246 -14.734 1.00 90.06 84 LYS A N 1
ATOM 625 C CA . LYS A 1 84 ? 1.668 2.845 -16.055 1.00 90.06 84 LYS A CA 1
ATOM 626 C C . LYS A 1 84 ? 2.817 3.755 -16.490 1.00 90.06 84 LYS A C 1
ATOM 628 O O . LYS A 1 84 ? 3.249 3.642 -17.633 1.00 90.06 84 LYS A O 1
ATOM 633 N N . LEU A 1 85 ? 3.342 4.590 -15.591 1.00 87.56 85 LEU A N 1
ATOM 634 C CA . LEU A 1 85 ? 4.475 5.472 -15.889 1.00 87.56 85 LEU A CA 1
ATOM 635 C C . LEU A 1 85 ? 5.741 4.687 -16.257 1.00 87.56 85 LEU A C 1
ATOM 637 O O . LEU A 1 85 ? 6.398 5.031 -17.233 1.00 87.56 85 LEU A O 1
ATOM 641 N N . CYS A 1 86 ? 6.050 3.591 -15.555 1.00 86.81 86 CYS A N 1
ATOM 642 C CA . CYS A 1 86 ? 7.208 2.746 -15.878 1.00 86.81 86 CYS A CA 1
ATOM 643 C C . CYS A 1 86 ? 7.111 2.030 -17.234 1.00 86.81 86 CYS A C 1
ATOM 645 O O . CYS A 1 86 ? 8.133 1.596 -17.760 1.00 86.81 86 CYS A O 1
ATOM 647 N N . ARG A 1 87 ? 5.902 1.877 -17.787 1.00 82.38 87 ARG A N 1
ATOM 648 C CA . ARG A 1 87 ? 5.661 1.245 -19.096 1.00 82.38 87 ARG A CA 1
ATOM 649 C C . ARG A 1 87 ? 5.466 2.255 -20.223 1.00 82.38 87 ARG A C 1
ATOM 651 O O . ARG A 1 87 ? 5.380 1.847 -21.380 1.00 82.38 87 ARG A O 1
ATOM 658 N N . ALA A 1 88 ? 5.362 3.545 -19.907 1.00 78.06 88 ALA A N 1
ATOM 659 C CA . ALA A 1 88 ? 5.210 4.575 -20.919 1.00 78.06 88 ALA A CA 1
ATOM 660 C C . ALA A 1 88 ? 6.426 4.557 -21.870 1.00 78.06 88 ALA A C 1
ATOM 662 O O . ALA A 1 88 ? 7.557 4.381 -21.406 1.00 78.06 88 ALA A O 1
ATOM 663 N N . PRO A 1 89 ? 6.225 4.732 -23.190 1.00 65.50 89 PRO A N 1
ATOM 664 C CA . PRO A 1 89 ? 7.325 4.804 -24.147 1.00 65.50 89 PRO A CA 1
ATOM 665 C C . PRO A 1 89 ? 8.347 5.859 -23.718 1.00 65.50 89 PRO A C 1
ATOM 667 O O . PRO A 1 89 ? 7.959 6.914 -23.224 1.00 65.50 89 PRO A O 1
ATOM 670 N N . GLN A 1 90 ? 9.639 5.616 -23.950 1.00 62.28 90 GLN A N 1
ATOM 671 C CA . GLN A 1 90 ? 10.733 6.533 -23.575 1.00 62.28 90 GLN A CA 1
ATOM 672 C C . GLN A 1 90 ? 10.517 7.972 -24.085 1.00 62.28 90 GLN A C 1
ATOM 674 O O . GLN A 1 90 ? 10.923 8.930 -23.436 1.00 62.28 90 GLN A O 1
ATOM 679 N N . THR A 1 91 ? 9.814 8.138 -25.209 1.00 56.69 91 THR A N 1
ATOM 680 C CA . THR A 1 91 ? 9.448 9.441 -25.788 1.00 56.69 91 THR A CA 1
ATOM 681 C C . THR A 1 91 ? 8.395 10.211 -24.977 1.00 56.69 91 THR A C 1
ATOM 683 O O . THR A 1 91 ? 8.360 11.433 -25.049 1.00 56.69 91 THR A O 1
ATOM 686 N N . ALA A 1 92 ? 7.574 9.524 -24.176 1.00 54.38 92 ALA A N 1
ATOM 687 C CA . ALA A 1 92 ? 6.631 10.109 -23.217 1.00 54.38 92 ALA A CA 1
ATOM 688 C C . ALA A 1 92 ? 7.189 10.111 -21.777 1.00 54.38 92 ALA A C 1
ATOM 690 O O . ALA A 1 92 ? 6.934 11.041 -21.014 1.00 54.38 92 ALA A O 1
ATOM 691 N N . ALA A 1 93 ? 7.996 9.103 -21.420 1.00 52.59 93 ALA A N 1
ATOM 692 C CA . ALA A 1 93 ? 8.658 8.964 -20.120 1.00 52.59 93 ALA A CA 1
ATOM 693 C C . ALA A 1 93 ? 9.855 9.915 -19.927 1.00 52.59 93 ALA A C 1
ATOM 695 O O . ALA A 1 93 ? 10.303 10.099 -18.799 1.00 52.59 93 ALA A O 1
ATOM 696 N N . SER A 1 94 ? 10.328 10.585 -20.987 1.00 52.12 94 SER A N 1
ATOM 697 C CA . SER A 1 94 ? 11.386 11.610 -20.927 1.00 52.12 94 SER A CA 1
ATOM 698 C C . SER A 1 94 ? 11.052 12.822 -20.034 1.00 52.12 94 SER A C 1
ATOM 700 O O . SER A 1 94 ? 11.913 13.676 -19.834 1.00 52.12 94 SER A O 1
ATOM 702 N N . THR A 1 95 ? 9.832 12.917 -19.492 1.00 57.62 95 THR A N 1
ATOM 703 C CA . THR A 1 95 ? 9.445 13.927 -18.492 1.00 57.62 95 THR A CA 1
ATOM 704 C C . THR A 1 95 ? 9.848 13.566 -17.059 1.00 57.62 95 THR A C 1
ATOM 706 O O . THR A 1 95 ? 10.061 14.473 -16.260 1.00 57.62 95 THR A O 1
ATOM 709 N N . VAL A 1 96 ? 9.992 12.278 -16.716 1.00 67.75 96 VAL A N 1
ATOM 710 C CA . VAL A 1 96 ? 10.425 11.819 -15.383 1.00 67.75 96 VAL A CA 1
ATOM 711 C C . VAL A 1 96 ? 11.758 11.095 -15.535 1.00 67.75 96 VAL A C 1
ATOM 713 O O . VAL A 1 96 ? 11.828 9.993 -16.075 1.00 67.75 96 VAL A O 1
ATOM 716 N N . GLY A 1 97 ? 12.842 11.712 -15.064 1.00 82.25 97 GLY A N 1
ATOM 717 C CA . GLY A 1 97 ? 14.180 11.127 -15.167 1.00 82.25 97 GLY A CA 1
ATOM 718 C C . GLY A 1 97 ? 14.282 9.767 -14.461 1.00 82.25 97 GLY A C 1
ATOM 719 O O . GLY A 1 97 ? 13.608 9.517 -13.464 1.00 82.25 97 GLY A O 1
ATOM 720 N N . LYS A 1 98 ? 15.176 8.882 -14.926 1.00 85.00 98 LYS A N 1
ATOM 721 C CA . LYS A 1 98 ? 15.377 7.537 -14.340 1.00 85.00 98 LYS A CA 1
ATOM 722 C C . LYS A 1 98 ? 15.624 7.573 -12.825 1.00 85.00 98 LYS A C 1
ATOM 724 O O . LYS A 1 98 ? 15.070 6.752 -12.104 1.00 85.00 98 LYS A O 1
ATOM 729 N N . LEU A 1 99 ? 16.428 8.530 -12.355 1.00 89.19 99 LEU A N 1
ATOM 730 C CA . LEU A 1 99 ? 16.705 8.730 -10.927 1.00 89.19 99 LEU A CA 1
ATOM 731 C C . LEU A 1 99 ? 15.457 9.170 -10.157 1.00 89.19 99 LEU A C 1
ATOM 733 O O . LEU A 1 99 ? 15.191 8.664 -9.072 1.00 89.19 99 LEU A O 1
ATOM 737 N N . GLN A 1 100 ? 14.656 10.061 -10.742 1.00 89.38 100 GLN A N 1
ATOM 738 C CA . GLN A 1 100 ? 13.383 10.469 -10.159 1.00 89.38 100 GLN A CA 1
ATOM 739 C C . GLN A 1 100 ? 12.417 9.280 -10.076 1.00 89.38 100 GLN A C 1
ATOM 741 O O . GLN A 1 100 ? 11.759 9.107 -9.059 1.00 89.38 100 GLN A O 1
ATOM 746 N N . MET A 1 101 ? 12.376 8.411 -11.093 1.00 90.06 101 MET A N 1
ATOM 747 C CA . MET A 1 101 ? 11.566 7.191 -11.050 1.00 90.06 101 MET A CA 1
ATOM 748 C C . MET A 1 101 ? 12.031 6.214 -9.959 1.00 90.06 101 MET A C 1
ATOM 750 O O . MET A 1 101 ? 11.191 5.648 -9.268 1.00 90.06 101 MET A O 1
ATOM 754 N N . GLN A 1 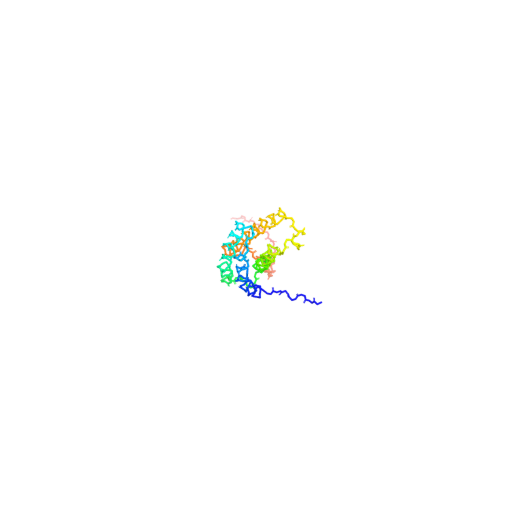102 ? 13.343 6.045 -9.757 1.00 90.19 102 GLN A N 1
ATOM 755 C CA . GLN A 1 102 ? 13.869 5.247 -8.637 1.00 90.19 102 GLN A CA 1
ATOM 756 C C . GLN A 1 102 ? 13.443 5.831 -7.290 1.00 90.19 102 GLN A C 1
ATOM 758 O O . GLN A 1 102 ? 12.862 5.119 -6.481 1.00 90.19 102 GLN A O 1
ATOM 763 N N . SER A 1 103 ? 13.628 7.139 -7.094 1.00 93.75 103 SER A N 1
ATOM 764 C CA . SER A 1 103 ? 13.208 7.820 -5.866 1.00 93.75 103 SER A CA 1
ATOM 765 C C . SER A 1 103 ? 11.699 7.705 -5.622 1.00 93.75 103 SER A C 1
ATOM 767 O O . SER A 1 103 ? 11.277 7.454 -4.494 1.00 93.75 103 SER A O 1
ATOM 769 N N . ASN A 1 104 ? 10.883 7.813 -6.676 1.00 93.31 104 ASN A N 1
ATOM 770 C CA . ASN A 1 104 ? 9.439 7.605 -6.593 1.00 93.31 104 ASN A CA 1
ATOM 771 C C . ASN A 1 104 ? 9.098 6.171 -6.163 1.00 93.31 104 ASN A C 1
ATOM 773 O O . ASN A 1 104 ? 8.212 5.991 -5.333 1.00 93.31 104 ASN A O 1
ATOM 777 N N . LEU A 1 105 ? 9.788 5.160 -6.706 1.00 94.38 105 LEU A N 1
ATOM 778 C CA . LEU A 1 105 ? 9.596 3.754 -6.334 1.00 94.38 105 LEU A CA 1
ATOM 779 C C . LEU A 1 105 ? 10.003 3.485 -4.883 1.00 94.38 105 LEU A C 1
ATOM 781 O O . LEU A 1 105 ? 9.269 2.800 -4.175 1.00 94.38 105 LEU A O 1
ATOM 785 N N . ASP A 1 106 ? 11.123 4.045 -4.430 1.00 94.75 106 ASP A N 1
ATOM 786 C CA . ASP A 1 106 ? 11.603 3.874 -3.056 1.00 94.75 106 ASP A CA 1
ATOM 787 C C . ASP A 1 106 ? 10.663 4.560 -2.056 1.00 94.75 106 ASP A C 1
ATOM 789 O O . ASP A 1 106 ? 10.238 3.953 -1.074 1.00 94.75 106 ASP A O 1
ATOM 793 N N . SER A 1 107 ? 10.250 5.800 -2.342 1.00 95.94 107 SER A N 1
ATOM 794 C CA . SER A 1 107 ? 9.259 6.517 -1.531 1.00 95.94 107 SER A CA 1
ATOM 795 C C . SER A 1 107 ? 7.919 5.779 -1.494 1.00 95.94 107 SER A C 1
ATOM 797 O O . SER A 1 107 ? 7.303 5.650 -0.433 1.00 95.94 107 SER A O 1
ATOM 799 N N . PHE A 1 108 ? 7.486 5.243 -2.637 1.00 96.62 108 PHE A N 1
ATOM 800 C CA . PHE A 1 108 ? 6.271 4.447 -2.734 1.00 96.62 108 PHE A CA 1
ATOM 801 C C . PHE A 1 108 ? 6.361 3.158 -1.907 1.00 96.62 108 PHE A C 1
ATOM 803 O O . PHE A 1 108 ? 5.417 2.832 -1.187 1.00 96.62 108 PHE A O 1
ATOM 810 N N . LEU A 1 109 ? 7.490 2.447 -1.962 1.00 95.31 109 LEU A N 1
ATOM 811 C CA . LEU A 1 109 ? 7.709 1.238 -1.172 1.00 95.31 109 LEU A CA 1
ATOM 812 C C . LEU A 1 109 ? 7.650 1.540 0.332 1.00 95.31 109 LEU A C 1
ATOM 814 O O . LEU A 1 109 ? 6.956 0.830 1.057 1.00 95.31 109 LEU A O 1
ATOM 818 N N . CYS A 1 110 ? 8.292 2.622 0.785 1.00 96.50 110 CYS A N 1
ATOM 819 C CA . CYS A 1 110 ? 8.206 3.076 2.176 1.00 96.50 110 CYS A CA 1
ATOM 820 C C . CYS A 1 110 ? 6.759 3.389 2.589 1.00 96.50 110 CYS A C 1
ATOM 822 O O . CYS A 1 110 ? 6.315 2.976 3.657 1.00 96.50 110 CYS A O 1
ATOM 824 N N . LYS A 1 111 ? 5.995 4.079 1.731 1.00 97.31 111 LYS A N 1
ATOM 825 C CA . LYS A 1 111 ? 4.580 4.398 1.985 1.00 97.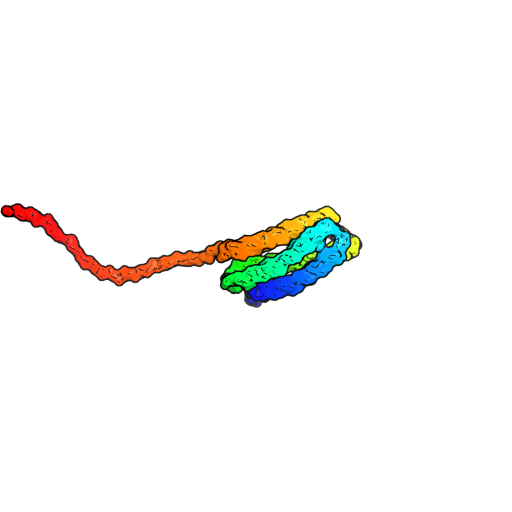31 111 LYS A CA 1
ATOM 826 C C . LYS A 1 111 ? 3.713 3.138 2.086 1.00 97.31 111 LYS A C 1
ATOM 828 O O . LYS A 1 111 ? 2.832 3.062 2.938 1.00 97.31 111 LYS A O 1
ATOM 833 N N . LEU A 1 112 ? 3.947 2.155 1.218 1.00 96.56 112 LEU A N 1
ATOM 834 C CA . LEU A 1 112 ? 3.224 0.885 1.234 1.00 96.56 112 LEU A CA 1
ATOM 835 C C . LEU A 1 112 ? 3.534 0.072 2.500 1.00 96.56 112 LEU A C 1
ATOM 837 O O . LEU A 1 112 ? 2.621 -0.502 3.090 1.00 96.56 112 LEU A O 1
ATOM 841 N N . ASP A 1 113 ? 4.794 0.055 2.933 1.00 96.19 113 ASP A N 1
ATOM 842 C CA . ASP A 1 113 ? 5.218 -0.630 4.156 1.00 96.19 113 ASP A CA 1
ATOM 843 C C . ASP A 1 113 ? 4.628 0.007 5.422 1.00 96.19 113 ASP A C 1
ATOM 845 O O . ASP A 1 113 ? 4.132 -0.702 6.303 1.00 96.19 113 ASP A O 1
ATOM 849 N N . LEU A 1 114 ? 4.598 1.343 5.472 1.00 95.81 114 LEU A N 1
ATOM 850 C CA . LEU A 1 114 ? 3.953 2.086 6.551 1.00 95.81 114 LEU A CA 1
ATOM 851 C C . LEU A 1 114 ? 2.457 1.765 6.617 1.00 95.81 114 LEU A C 1
ATOM 853 O O . LEU A 1 114 ? 1.964 1.387 7.672 1.00 95.81 114 LEU A O 1
ATOM 857 N N . ASN A 1 115 ? 1.760 1.785 5.475 1.00 95.19 115 ASN A N 1
ATOM 858 C CA . ASN A 1 115 ? 0.340 1.440 5.430 1.00 95.19 115 ASN A CA 1
ATOM 859 C C . ASN A 1 115 ? 0.057 0.034 5.977 1.00 95.19 115 ASN A C 1
ATOM 861 O O . ASN A 1 115 ? -0.907 -0.142 6.716 1.00 95.19 115 ASN A O 1
ATOM 865 N N . LEU A 1 116 ? 0.873 -0.966 5.632 1.00 95.06 116 LEU A N 1
ATOM 866 C CA . LEU A 1 116 ? 0.710 -2.330 6.150 1.00 95.06 116 LEU A CA 1
ATOM 867 C C . LEU A 1 116 ? 0.972 -2.405 7.658 1.00 95.06 116 LEU A C 1
ATOM 869 O O . LEU A 1 116 ? 0.242 -3.085 8.383 1.00 95.06 116 LEU A O 1
ATOM 873 N N . SER A 1 117 ? 1.995 -1.693 8.127 1.00 94.88 117 SER A N 1
ATOM 874 C CA . SER A 1 117 ? 2.349 -1.626 9.546 1.00 94.88 117 SER A CA 1
ATOM 875 C C . SER A 1 117 ? 1.245 -0.961 10.368 1.00 94.88 117 SER A C 1
ATOM 877 O O . SER A 1 117 ? 0.845 -1.503 11.398 1.00 94.88 117 SER A O 1
ATOM 879 N N . ASP A 1 118 ? 0.693 0.147 9.876 1.00 92.94 118 ASP A N 1
ATOM 880 C CA . ASP A 1 118 ? -0.392 0.886 10.523 1.00 92.94 118 ASP A CA 1
ATOM 881 C C . ASP A 1 118 ? -1.666 0.049 10.598 1.00 92.94 118 ASP A C 1
ATOM 883 O O . ASP A 1 118 ? -2.306 -0.018 11.646 1.00 92.94 118 ASP A O 1
ATOM 887 N N . CYS A 1 119 ? -2.010 -0.671 9.528 1.00 91.69 119 CYS A N 1
ATOM 888 C CA . CYS A 1 119 ? -3.155 -1.576 9.552 1.00 91.69 119 CYS A CA 1
ATOM 889 C C . CYS A 1 119 ? -2.985 -2.683 10.599 1.00 91.69 119 CYS A C 1
ATOM 891 O O . CYS A 1 119 ? -3.900 -2.950 11.379 1.00 91.69 119 CYS A O 1
ATOM 893 N N . MET A 1 120 ? -1.800 -3.299 10.657 1.00 90.31 120 MET A N 1
ATOM 894 C CA . MET A 1 120 ? -1.496 -4.321 11.658 1.00 90.31 120 MET A CA 1
ATOM 895 C C . MET A 1 120 ? -1.570 -3.751 13.079 1.00 90.31 120 MET A C 1
ATOM 897 O O . MET A 1 120 ? -2.075 -4.414 13.988 1.00 90.31 120 MET A O 1
ATOM 901 N N . LEU A 1 121 ? -1.076 -2.529 13.286 1.00 90.00 121 LEU A N 1
ATOM 902 C CA . LEU A 1 121 ? -1.116 -1.855 14.577 1.00 90.00 121 LEU A CA 1
ATOM 903 C C . LEU A 1 121 ? -2.552 -1.521 14.992 1.00 90.00 121 LEU A C 1
ATOM 905 O O . LEU A 1 121 ? -2.919 -1.770 16.139 1.00 90.00 121 LEU A O 1
ATOM 909 N N . LEU A 1 122 ? -3.371 -1.002 14.077 1.00 87.31 122 LEU A N 1
ATOM 910 C CA . LEU A 1 122 ? -4.766 -0.638 14.338 1.00 87.31 122 LEU A CA 1
ATOM 911 C C . LEU A 1 122 ? -5.615 -1.859 14.704 1.00 87.31 122 LEU A C 1
ATOM 913 O O . LEU A 1 122 ? -6.410 -1.783 15.640 1.00 87.31 122 LEU A O 1
ATOM 917 N N . VAL A 1 123 ? -5.387 -2.996 14.038 1.00 85.12 123 VAL A N 1
ATOM 918 C CA . VAL A 1 123 ? -6.027 -4.276 14.381 1.00 85.12 123 VAL A CA 1
ATOM 919 C C . VAL A 1 123 ? -5.570 -4.771 15.759 1.00 85.12 123 VAL A C 1
ATOM 921 O O . VAL A 1 123 ? -6.398 -5.180 16.569 1.00 85.12 123 VAL A O 1
ATOM 924 N N . LYS A 1 124 ? -4.263 -4.721 16.060 1.00 83.88 124 LYS A N 1
ATOM 925 C CA . LYS A 1 124 ? -3.698 -5.236 17.325 1.00 83.88 124 LYS A CA 1
ATOM 926 C C . LYS A 1 124 ? -4.032 -4.388 18.546 1.00 83.88 124 LYS A C 1
ATOM 928 O O . LYS A 1 124 ? -4.228 -4.926 19.630 1.00 83.88 124 LYS A O 1
ATOM 933 N N . THR A 1 125 ? -4.035 -3.068 18.394 1.00 78.62 125 THR A N 1
ATOM 934 C CA . THR A 1 125 ? -4.233 -2.129 19.511 1.00 78.62 125 THR A CA 1
ATOM 935 C C . THR A 1 125 ? -5.702 -1.854 19.800 1.00 78.62 125 THR A C 1
ATOM 937 O O . THR A 1 125 ? -6.006 -1.119 20.737 1.00 78.62 125 THR A O 1
ATOM 940 N N . GLY A 1 126 ? -6.612 -2.474 19.040 1.00 64.06 126 GLY A N 1
ATOM 941 C CA . GLY A 1 126 ? -8.044 -2.407 19.301 1.00 64.06 126 GLY A CA 1
ATOM 942 C C . GLY A 1 126 ? -8.606 -0.996 19.179 1.00 64.06 126 GLY A C 1
ATOM 943 O O . GLY A 1 126 ? -9.570 -0.688 19.873 1.00 64.06 126 GLY A O 1
ATOM 944 N N . VAL A 1 127 ? -8.009 -0.168 18.305 1.00 62.03 127 VAL A N 1
ATOM 945 C CA . VAL A 1 127 ? -8.275 1.270 18.157 1.00 62.03 127 VAL A CA 1
ATOM 946 C C . VAL A 1 127 ? -7.910 2.023 19.435 1.00 62.03 127 VAL A C 1
ATOM 948 O O . VAL A 1 127 ? -8.641 1.982 20.419 1.00 62.03 127 VAL A O 1
ATOM 951 N N . LEU A 1 128 ? -6.789 2.751 19.419 1.00 52.53 128 LEU A N 1
ATOM 952 C CA . LEU A 1 128 ? -6.394 3.676 20.485 1.00 52.53 128 LEU A CA 1
ATOM 953 C C . LEU A 1 128 ? -7.536 4.659 20.804 1.00 52.53 128 LEU A C 1
ATOM 955 O O . LEU A 1 128 ? -7.651 5.721 20.208 1.00 52.53 128 LEU A O 1
ATOM 959 N N . ARG A 1 129 ? -8.363 4.249 21.769 1.00 51.78 129 ARG A N 1
ATOM 960 C CA . ARG A 1 129 ? -9.162 5.040 22.696 1.00 51.78 129 ARG A CA 1
ATOM 961 C C . ARG A 1 129 ? -9.922 6.192 22.042 1.00 51.78 129 ARG A C 1
ATOM 963 O O . ARG A 1 129 ? -9.462 7.328 22.001 1.00 51.78 129 ARG A O 1
ATOM 970 N N . ASP A 1 130 ? -11.142 5.870 21.639 1.00 52.34 130 ASP A N 1
ATOM 971 C CA . ASP A 1 130 ? -12.212 6.835 21.425 1.00 52.34 130 ASP A CA 1
ATOM 972 C C . ASP A 1 130 ? -12.203 7.905 22.533 1.00 52.34 130 ASP A C 1
ATOM 974 O O . ASP A 1 130 ? -12.103 7.603 23.732 1.00 52.34 130 ASP A O 1
ATOM 978 N N . ALA A 1 131 ? -12.266 9.160 22.102 1.00 49.66 131 ALA A N 1
ATOM 979 C CA . ALA A 1 131 ? -12.356 10.340 22.934 1.00 49.66 131 ALA A CA 1
ATOM 980 C C . ALA A 1 131 ? -13.579 10.218 23.850 1.00 49.66 131 ALA A C 1
ATOM 982 O O . ALA A 1 131 ? -14.708 10.486 23.455 1.00 49.66 131 ALA A O 1
ATOM 983 N N . THR A 1 132 ? -13.361 9.783 25.087 1.00 43.88 132 THR A N 1
ATOM 984 C CA . THR A 1 132 ? -14.390 9.781 26.125 1.00 43.88 132 THR A CA 1
ATOM 985 C C . THR A 1 132 ? -14.718 11.245 26.443 1.00 43.88 132 THR A C 1
ATOM 987 O O . THR A 1 132 ? -13.826 11.944 26.935 1.00 43.88 132 THR A O 1
ATOM 990 N N . PRO A 1 133 ? -15.942 11.763 26.213 1.00 53.59 133 PRO A N 1
ATOM 991 C CA . PRO A 1 133 ? -16.350 12.991 26.883 1.00 53.59 133 PRO A CA 1
ATOM 992 C C . PRO A 1 133 ? -16.310 12.711 28.393 1.00 53.59 133 PRO A C 1
ATOM 994 O O . PRO A 1 133 ? -16.699 11.609 28.799 1.00 53.59 133 PRO A O 1
ATOM 997 N N . PRO A 1 134 ? -15.838 13.639 29.245 1.00 54.12 134 PRO A N 1
ATOM 998 C CA . PRO A 1 134 ? -15.877 13.421 30.682 1.00 54.12 134 PRO A CA 1
ATOM 999 C C . PRO A 1 134 ? -17.325 13.128 31.076 1.00 54.12 134 PRO A C 1
ATOM 1001 O O . PRO A 1 134 ? -18.228 13.897 30.744 1.00 54.12 134 PRO A O 1
ATOM 1004 N N . LEU A 1 135 ? -17.542 11.995 31.750 1.00 54.69 135 LEU A N 1
ATOM 1005 C CA . LEU A 1 135 ? -18.810 11.686 32.397 1.00 54.69 135 LEU A CA 1
ATOM 1006 C C . LEU A 1 135 ? -19.188 12.907 33.236 1.00 54.69 135 LEU A C 1
ATOM 1008 O O . LEU A 1 135 ? -18.515 13.214 34.222 1.00 54.69 135 LEU A O 1
ATOM 1012 N N . SER A 1 136 ? -20.220 13.639 32.811 1.00 58.03 136 SER A N 1
ATOM 1013 C CA . SER A 1 136 ? -20.764 14.736 33.602 1.00 58.03 136 SER A CA 1
ATOM 1014 C C . SER A 1 136 ? -21.093 14.174 34.983 1.00 58.03 136 SER A C 1
ATOM 1016 O O . SER A 1 136 ? -21.835 13.189 35.059 1.00 58.03 136 SER A O 1
ATOM 1018 N N . PRO A 1 137 ? -20.563 14.749 36.077 1.00 53.00 137 PRO A N 1
ATOM 1019 C CA . PRO A 1 137 ? -20.941 14.305 37.401 1.00 53.00 137 PRO A CA 1
ATOM 1020 C C . PRO A 1 137 ? -22.447 14.519 37.543 1.00 53.00 137 PRO A C 1
ATOM 1022 O O . PRO A 1 137 ? -22.949 15.641 37.455 1.00 53.00 137 PRO A O 1
ATOM 1025 N N . MET A 1 138 ? -23.156 13.402 37.706 1.00 51.75 138 MET A N 1
ATOM 1026 C CA . MET A 1 138 ? -24.545 13.320 38.131 1.00 51.75 138 MET A CA 1
ATOM 1027 C C . MET A 1 138 ? -24.760 14.350 39.245 1.00 51.75 138 MET A C 1
ATOM 1029 O O . MET A 1 138 ? -24.231 14.190 40.347 1.00 51.75 138 MET A O 1
ATOM 1033 N N . LYS A 1 139 ? -25.494 15.431 38.953 1.00 44.25 139 LYS A N 1
ATOM 1034 C CA . LYS A 1 139 ? -25.915 16.400 39.967 1.00 44.25 139 LYS A CA 1
ATOM 1035 C C . LYS A 1 139 ? -26.769 15.647 40.980 1.00 44.25 139 LYS A C 1
ATOM 1037 O O . LYS A 1 139 ? -27.941 15.380 40.735 1.00 44.25 139 LYS A O 1
ATOM 1042 N N . ARG A 1 140 ? -26.179 15.289 42.118 1.00 45.31 140 ARG A N 1
ATOM 1043 C CA . ARG A 1 140 ? -26.943 14.860 43.283 1.00 45.31 140 ARG A CA 1
ATOM 1044 C C . ARG A 1 140 ? -27.460 16.129 43.952 1.00 45.31 140 ARG A C 1
ATOM 1046 O O . ARG A 1 140 ? -26.808 16.690 44.823 1.00 45.31 140 ARG A O 1
ATOM 1053 N N . SER A 1 141 ? -28.603 16.614 43.475 1.00 53.25 141 SER A N 1
ATOM 1054 C CA . SER A 1 141 ? -29.392 17.589 44.217 1.00 53.25 141 SER A CA 1
ATOM 1055 C C . SER A 1 141 ? -29.993 16.882 45.419 1.00 53.25 141 SER A C 1
ATOM 1057 O O . SER A 1 141 ? -30.956 16.129 45.292 1.00 53.25 141 SER A O 1
ATOM 1059 N N . THR A 1 142 ? -29.415 17.105 46.591 1.00 41.94 142 THR A N 1
ATOM 1060 C CA . THR A 1 142 ? -30.172 17.048 47.840 1.00 41.94 142 THR A CA 1
ATOM 1061 C C . THR A 1 142 ? -29.572 18.084 48.778 1.00 41.94 142 THR A C 1
ATOM 1063 O O . THR A 1 142 ? -28.566 17.859 49.442 1.00 41.94 142 THR A O 1
ATOM 1066 N N . GLU A 1 143 ? -30.167 19.271 48.706 1.00 51.00 143 GLU A N 1
ATOM 1067 C CA . GLU A 1 143 ? -30.189 20.262 49.773 1.00 51.00 143 GLU A CA 1
ATOM 1068 C C . GLU A 1 143 ? -30.706 19.590 51.050 1.00 51.00 143 GLU A C 1
ATOM 1070 O O . GLU A 1 143 ? -31.671 18.832 50.967 1.00 51.00 143 GLU A O 1
ATOM 1075 N N . LEU A 1 144 ? -30.036 19.828 52.182 1.00 42.34 144 LEU A N 1
ATOM 1076 C CA . LEU A 1 144 ? -30.619 20.016 53.517 1.00 42.34 144 LEU A CA 1
ATOM 1077 C C . LEU A 1 144 ? -29.474 20.282 54.513 1.00 42.34 144 LEU A C 1
ATOM 1079 O O . LEU A 1 144 ? -28.778 19.371 54.958 1.00 42.34 144 LEU A O 1
ATOM 1083 N N . GLU A 1 145 ? -29.282 21.562 54.833 1.00 49.06 145 GLU A N 1
ATOM 1084 C CA . GLU A 1 145 ? -28.608 22.021 56.056 1.00 49.06 145 GLU A CA 1
ATOM 1085 C C . GLU A 1 145 ? -29.326 21.457 57.297 1.00 49.06 145 GLU A C 1
ATOM 1087 O O . GLU A 1 145 ? -30.553 21.310 57.286 1.00 49.06 145 GLU A O 1
ATOM 1092 N N . PRO A 1 146 ? -28.596 21.201 58.398 1.00 40.50 146 PRO A N 1
ATOM 1093 C CA . PRO A 1 146 ? -28.801 22.112 59.522 1.00 40.50 146 PRO A CA 1
ATOM 1094 C C . PRO A 1 146 ? -27.534 22.429 60.338 1.00 40.50 146 PRO A C 1
ATOM 1096 O O . PRO A 1 146 ? -26.837 21.556 60.850 1.00 40.50 146 PRO A O 1
ATOM 1099 N N . SER A 1 147 ? -27.333 23.733 60.526 1.00 41.38 147 SER A N 1
ATOM 1100 C CA . SER A 1 147 ? -27.137 24.419 61.811 1.00 41.38 147 SER A CA 1
ATOM 1101 C C . SER A 1 147 ? -26.176 23.795 62.833 1.00 41.38 147 SER A C 1
ATOM 1103 O O . SER A 1 147 ? -26.510 22.904 63.611 1.00 41.38 147 SER A O 1
ATOM 1105 N N . ARG A 1 148 ? -25.003 24.427 62.944 1.00 48.41 148 ARG A N 1
ATOM 1106 C CA . ARG A 1 148 ? -24.138 24.376 64.129 1.00 48.41 148 ARG A CA 1
ATOM 1107 C C . ARG A 1 148 ? -24.874 24.917 65.360 1.00 48.41 148 ARG A C 1
ATOM 1109 O O . ARG A 1 148 ? -25.236 26.087 65.351 1.00 48.41 148 ARG A O 1
ATOM 1116 N N . GLN A 1 149 ? -24.943 24.157 66.456 1.00 50.38 149 GLN A N 1
ATOM 1117 C CA . GLN A 1 149 ? -25.065 24.754 67.792 1.00 50.38 149 GLN A CA 1
ATOM 1118 C C . GLN A 1 149 ? -24.409 23.888 68.890 1.00 50.38 149 GLN A C 1
ATOM 1120 O O . GLN A 1 149 ? -24.849 22.784 69.184 1.00 50.38 149 GLN A O 1
ATOM 1125 N N . ASN A 1 150 ? -23.343 24.453 69.466 1.00 43.25 150 ASN A N 1
ATOM 1126 C CA . ASN A 1 150 ? -22.786 24.330 70.820 1.00 43.25 150 ASN A CA 1
ATOM 1127 C C . ASN A 1 150 ? -22.739 22.988 71.575 1.00 43.25 150 ASN A C 1
ATOM 1129 O O . ASN A 1 150 ? -23.734 22.490 72.090 1.00 43.25 150 ASN A O 1
ATOM 1133 N N . ILE A 1 151 ? -21.502 22.569 71.858 1.00 51.34 151 ILE A N 1
ATOM 1134 C CA . ILE A 1 151 ? -21.141 21.666 72.954 1.00 51.34 151 ILE A CA 1
ATOM 1135 C C . ILE A 1 151 ? -20.859 22.535 74.192 1.00 51.34 151 ILE A C 1
ATOM 1137 O O . ILE A 1 151 ? -19.927 23.340 74.175 1.00 51.34 151 ILE A O 1
ATOM 1141 N N . HIS A 1 152 ? -21.644 22.388 75.261 1.00 47.75 152 HIS A N 1
ATOM 1142 C CA . HIS A 1 152 ? -21.276 22.871 76.595 1.00 47.75 152 HIS A CA 1
ATOM 1143 C C . HIS A 1 152 ? -21.355 21.698 77.573 1.00 47.75 152 HIS A C 1
ATOM 1145 O O . HIS A 1 152 ? -22.419 21.124 77.793 1.00 47.75 152 HIS A O 1
ATOM 1151 N N . ILE A 1 153 ? -20.190 21.310 78.087 1.00 50.28 153 ILE A N 1
ATOM 1152 C CA . ILE A 1 153 ? -19.985 20.196 79.011 1.00 50.28 153 ILE A CA 1
ATOM 1153 C C . ILE A 1 153 ? -20.254 20.721 80.424 1.00 50.28 153 ILE A C 1
ATOM 1155 O O . ILE A 1 153 ? -19.551 21.617 80.883 1.00 50.28 153 ILE A O 1
ATOM 1159 N N . GLY A 1 154 ? -21.269 20.176 81.099 1.00 48.59 154 GLY A N 1
ATOM 1160 C CA . GLY A 1 154 ? -21.553 20.433 82.511 1.00 48.59 154 GLY A CA 1
ATOM 1161 C C . GLY A 1 154 ? -21.124 19.247 83.374 1.00 48.59 154 GLY A C 1
ATOM 1162 O O . GLY A 1 154 ? -21.611 18.138 83.177 1.00 48.59 154 GLY A O 1
ATOM 1163 N N . PHE A 1 155 ? -20.202 19.500 84.302 1.00 40.69 155 PHE A N 1
ATOM 1164 C CA . PHE A 1 155 ? -19.819 18.614 85.404 1.00 40.69 155 PHE A CA 1
ATOM 1165 C C . PHE A 1 155 ? -20.959 18.485 86.424 1.00 40.69 155 PHE A C 1
ATOM 1167 O O . PHE A 1 155 ? -21.542 19.507 86.793 1.00 40.69 155 PHE A O 1
ATOM 1174 N N . HIS A 1 156 ? -21.189 17.276 86.951 1.00 48.88 156 HIS A N 1
ATOM 1175 C CA . HIS A 1 156 ? -21.608 17.082 88.342 1.00 48.88 156 HIS A CA 1
ATOM 1176 C C . HIS A 1 156 ? -21.234 15.695 88.870 1.00 48.88 156 HIS A C 1
ATOM 1178 O O . HIS A 1 156 ? -21.223 14.744 88.057 1.00 48.88 156 HIS A O 1
#

Radius of gyration: 28.44 Å; chains: 1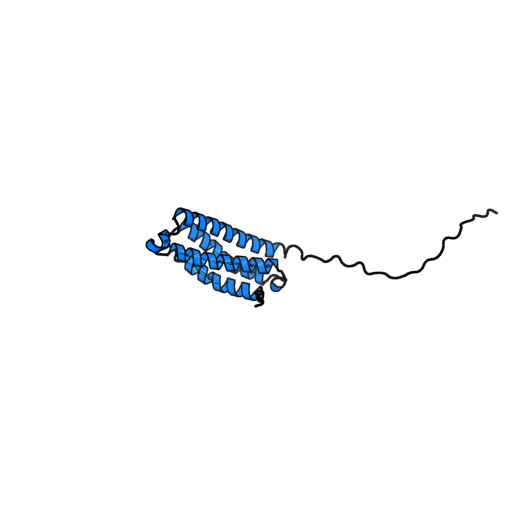; bounding box: 47×35×114 Å

InterPro domains:
  IPR054296 Domain of unknown function DUF7032 [PF23005] (14-127)

pLDDT: mean 80.18, std 19.28, range [33.47, 97.94]

Sequence (156 aa):
MADAAVSAVELLSKAQQLVPVALERTWVTAGFAGSWKLITSKVELNPSCLYDISGHPLFSKNALLQEQLQSVTKTLSDAISLAKLCRAPQTAASTVGKLQMQSNLDSFLCKLDLNLSDCMLLVKTGVLRDATPPLSPMKRSTELEPSRQNIHIGFH